Protein AF-A0A9D7RF80-F1 (afdb_monomer)

Radius of gyration: 24.22 Å; Cα contacts (8 Å, |Δi|>4): 166; chains: 1; bounding box: 51×30×73 Å

Structure (mmCIF, N/CA/C/O backbone):
data_AF-A0A9D7RF80-F1
#
_entry.id   AF-A0A9D7RF80-F1
#
loop_
_atom_site.group_PDB
_atom_site.id
_atom_site.type_symbol
_atom_site.label_atom_id
_atom_site.label_alt_id
_atom_site.label_comp_id
_atom_site.label_asym_id
_atom_site.label_entity_id
_atom_site.label_seq_id
_atom_site.pdbx_PDB_ins_code
_atom_site.Cartn_x
_atom_site.Cartn_y
_atom_site.Cartn_z
_atom_site.occupancy
_atom_site.B_iso_or_equiv
_atom_site.auth_seq_id
_atom_site.auth_comp_id
_atom_site.auth_asym_id
_atom_site.auth_atom_id
_atom_site.pdbx_PDB_model_num
ATOM 1 N N . MET A 1 1 ? -9.708 1.114 -1.288 1.00 36.94 1 MET A N 1
ATOM 2 C CA . MET A 1 1 ? -9.459 1.630 0.077 1.00 36.94 1 MET A CA 1
ATOM 3 C C . MET A 1 1 ? -9.470 0.444 1.027 1.00 36.94 1 MET A C 1
ATOM 5 O O . MET A 1 1 ? -10.538 0.001 1.425 1.00 36.94 1 MET A O 1
ATOM 9 N N . ALA A 1 2 ? -8.312 -0.150 1.309 1.00 38.44 2 ALA A N 1
ATOM 10 C CA . ALA A 1 2 ? -8.229 -1.208 2.309 1.00 38.44 2 ALA A CA 1
ATOM 11 C C . ALA A 1 2 ? -8.078 -0.532 3.675 1.00 38.44 2 ALA A C 1
ATOM 13 O O . ALA A 1 2 ? -6.990 -0.096 4.040 1.00 38.44 2 ALA A O 1
ATOM 14 N N . SER A 1 3 ? -9.189 -0.384 4.400 1.00 48.03 3 SER A N 1
ATOM 15 C CA . SER A 1 3 ? -9.139 -0.068 5.826 1.00 48.03 3 SER A CA 1
ATOM 16 C C . SER A 1 3 ? -8.588 -1.300 6.533 1.00 48.03 3 SER A C 1
ATOM 18 O O . SER A 1 3 ? -9.324 -2.225 6.875 1.00 48.03 3 SER A O 1
ATOM 20 N N . VAL A 1 4 ? -7.266 -1.360 6.685 1.00 53.22 4 VAL A N 1
ATOM 21 C CA . VAL A 1 4 ? -6.654 -2.306 7.610 1.00 53.22 4 VAL A CA 1
ATOM 22 C C . VAL A 1 4 ? -6.897 -1.720 8.991 1.00 53.22 4 VAL A C 1
ATOM 24 O O . VAL A 1 4 ? -6.060 -1.005 9.539 1.00 53.22 4 VAL A O 1
ATOM 27 N N . ILE A 1 5 ? -8.075 -1.994 9.557 1.00 61.19 5 ILE A N 1
ATOM 28 C CA . ILE A 1 5 ? -8.212 -1.974 11.010 1.00 61.19 5 ILE A CA 1
ATOM 29 C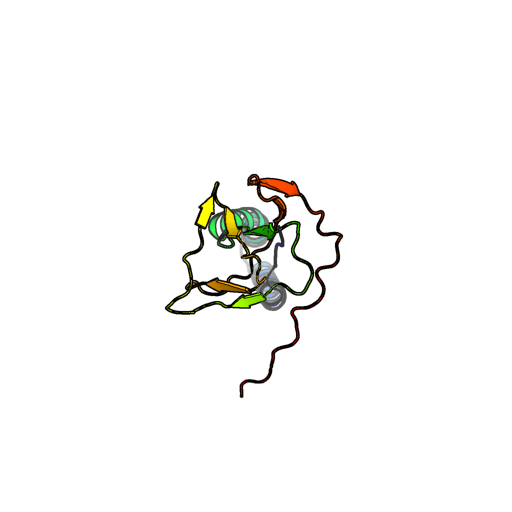 C . ILE A 1 5 ? -7.112 -2.911 11.487 1.00 61.19 5 ILE A C 1
ATOM 31 O O . ILE A 1 5 ? -7.166 -4.113 11.224 1.00 61.19 5 ILE A O 1
ATOM 35 N N . SER A 1 6 ? -6.058 -2.349 12.083 1.00 68.81 6 SER A N 1
ATOM 36 C CA . SER A 1 6 ? -4.962 -3.152 12.603 1.00 68.81 6 SER A CA 1
ATOM 37 C C . SER A 1 6 ? -5.586 -4.182 13.535 1.00 68.81 6 SER A C 1
ATOM 39 O O . SER A 1 6 ? -6.220 -3.823 14.525 1.00 68.81 6 SER A O 1
ATOM 41 N N . PHE A 1 7 ? -5.478 -5.461 13.187 1.00 73.00 7 PHE A N 1
ATOM 42 C CA . PHE A 1 7 ? -6.101 -6.550 13.940 1.00 73.00 7 PHE A CA 1
ATOM 43 C C . PHE A 1 7 ? -5.704 -6.498 15.428 1.00 73.00 7 PHE A C 1
ATOM 45 O O . PHE A 1 7 ? -6.511 -6.751 16.321 1.00 73.00 7 PHE A O 1
ATOM 52 N N . TRP A 1 8 ? -4.487 -6.019 15.695 1.00 75.50 8 TRP A N 1
ATOM 53 C CA . TRP A 1 8 ? -3.968 -5.713 17.024 1.00 75.50 8 TRP A CA 1
ATOM 54 C C . TRP A 1 8 ? -4.757 -4.645 17.794 1.00 75.50 8 TRP A C 1
ATOM 56 O O . TRP A 1 8 ? -4.940 -4.781 19.003 1.00 75.50 8 TRP A O 1
ATOM 66 N N . LEU A 1 9 ? -5.253 -3.603 17.121 1.00 76.75 9 LEU A N 1
ATOM 67 C CA . LEU A 1 9 ? -6.075 -2.558 17.741 1.00 76.75 9 LEU A CA 1
ATOM 68 C C . LEU A 1 9 ? -7.416 -3.112 18.228 1.00 76.75 9 LEU A C 1
ATOM 70 O O . LEU A 1 9 ? -7.899 -2.682 19.269 1.00 76.75 9 LEU A O 1
ATOM 74 N N . LEU A 1 10 ? -8.000 -4.080 17.518 1.00 80.69 10 LEU A N 1
ATOM 75 C CA . LEU A 1 10 ? -9.209 -4.768 17.975 1.00 80.69 10 LEU A CA 1
ATOM 76 C C . LEU A 1 10 ? -8.915 -5.661 19.183 1.00 80.69 10 LEU A C 1
ATOM 78 O O . LEU A 1 10 ? -9.620 -5.574 20.187 1.00 80.69 10 LEU A O 1
ATOM 82 N N . ILE A 1 11 ? -7.849 -6.467 19.108 1.00 84.88 11 ILE A N 1
ATOM 83 C CA . ILE A 1 11 ? -7.462 -7.397 20.180 1.00 84.88 11 ILE A CA 1
ATOM 84 C C . ILE A 1 11 ? -7.192 -6.667 21.494 1.00 84.88 11 ILE A C 1
ATOM 86 O O . ILE A 1 11 ? -7.621 -7.137 22.541 1.00 84.88 11 ILE A O 1
ATOM 90 N N . PHE A 1 12 ? -6.493 -5.532 21.458 1.00 86.75 12 PHE A N 1
ATOM 91 C CA . PHE A 1 12 ? -6.164 -4.792 22.676 1.00 86.75 12 PHE A CA 1
ATOM 92 C C . PHE A 1 12 ? -7.183 -3.711 23.029 1.00 86.75 12 PHE A C 1
ATOM 94 O O . PHE A 1 12 ? -7.475 -3.501 24.204 1.00 86.75 12 PHE A O 1
ATOM 101 N N . GLY A 1 13 ? -7.749 -3.031 22.034 1.00 85.62 13 GLY A N 1
ATOM 102 C CA . GLY A 1 13 ? -8.669 -1.920 22.257 1.00 85.62 13 GLY A CA 1
ATOM 103 C C . GLY A 1 13 ? -10.010 -2.368 22.827 1.00 85.62 13 GLY A C 1
ATOM 104 O O . GLY A 1 13 ? -10.523 -1.729 23.746 1.00 85.62 13 GLY A O 1
ATOM 105 N N . VAL A 1 14 ? -10.565 -3.485 22.342 1.00 87.31 14 VAL A N 1
ATOM 106 C CA . VAL A 1 14 ? -11.888 -3.958 22.781 1.00 87.31 14 VAL A CA 1
ATOM 107 C C . VAL A 1 14 ? -11.890 -4.379 24.258 1.00 87.31 14 VAL A C 1
ATOM 109 O O . VAL A 1 14 ? -12.745 -3.883 24.994 1.00 87.31 14 VAL A O 1
ATOM 112 N N . PRO A 1 15 ? -10.946 -5.202 24.761 1.00 92.19 15 PRO A N 1
ATOM 113 C CA . PRO A 1 15 ? -10.923 -5.566 26.177 1.00 92.19 15 PRO A CA 1
ATOM 114 C C . PRO A 1 15 ? -10.720 -4.365 27.102 1.00 92.19 15 PRO A C 1
ATOM 116 O O . PRO A 1 15 ? -11.415 -4.249 28.109 1.00 92.19 15 PRO A O 1
ATOM 119 N N . VAL A 1 16 ? -9.826 -3.434 26.745 1.00 90.69 16 VAL A N 1
ATOM 120 C CA . VAL A 1 16 ? -9.593 -2.210 27.532 1.00 90.69 16 VAL A CA 1
ATOM 121 C C . VAL A 1 16 ? -10.864 -1.362 27.600 1.00 90.69 16 VAL A C 1
ATOM 123 O O . VAL A 1 16 ? -11.226 -0.873 28.672 1.00 90.69 16 VAL A O 1
ATOM 126 N N . PHE A 1 17 ? -11.588 -1.241 26.484 1.00 91.00 17 PHE A N 1
ATOM 127 C CA . PHE A 1 17 ? -12.855 -0.519 26.43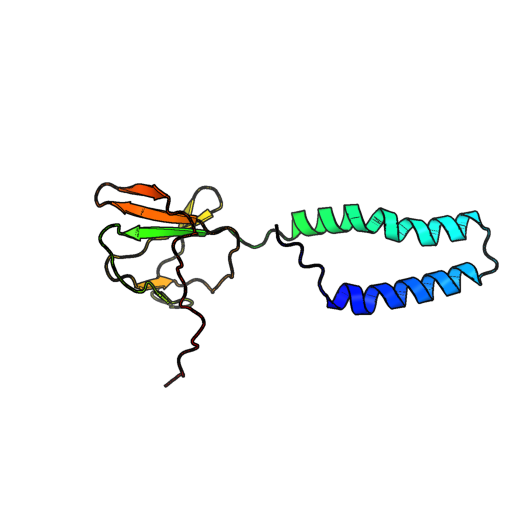7 1.00 91.00 17 PHE A CA 1
ATOM 128 C C . PHE A 1 17 ? -13.943 -1.179 27.298 1.00 91.00 17 PHE A C 1
ATOM 130 O O . PHE A 1 17 ? -14.656 -0.487 28.030 1.00 91.00 17 PHE A O 1
ATOM 137 N N . ILE A 1 18 ? -14.045 -2.512 27.272 1.00 91.06 18 ILE A N 1
ATOM 138 C CA . ILE A 1 18 ? -14.995 -3.267 28.102 1.00 91.06 18 ILE A CA 1
ATOM 139 C C . ILE A 1 18 ? -14.676 -3.080 29.591 1.00 91.06 18 ILE A C 1
ATOM 141 O O . ILE A 1 18 ? -15.571 -2.745 30.367 1.00 91.06 18 ILE A O 1
ATOM 145 N N . ILE A 1 19 ? -13.409 -3.221 29.990 1.00 93.38 19 ILE A N 1
ATOM 146 C CA . ILE A 1 19 ? -12.970 -3.028 31.382 1.00 93.38 19 ILE A CA 1
ATOM 147 C C . ILE A 1 19 ? -13.283 -1.601 31.854 1.00 93.38 19 ILE A C 1
ATOM 149 O O . ILE A 1 19 ? -13.860 -1.412 32.927 1.00 93.38 19 ILE A O 1
ATOM 153 N N . GLY A 1 20 ? -12.963 -0.595 31.034 1.00 89.00 20 GLY A N 1
ATOM 154 C CA . GLY A 1 20 ? -13.280 0.804 31.323 1.00 89.00 20 GLY A CA 1
ATOM 155 C C . GLY A 1 20 ? -14.783 1.044 31.476 1.00 89.00 20 GLY A C 1
ATOM 156 O O . GLY A 1 20 ? -15.214 1.716 32.413 1.00 89.00 20 GLY A O 1
ATOM 157 N N . THR A 1 21 ? -15.595 0.430 30.614 1.00 89.31 21 THR A N 1
ATOM 158 C CA . THR A 1 21 ? -17.060 0.512 30.684 1.00 89.31 21 THR A CA 1
ATOM 159 C C . THR A 1 21 ? -17.590 -0.087 31.987 1.00 89.31 21 THR A C 1
ATOM 161 O O . THR A 1 21 ? -18.387 0.553 32.673 1.00 89.31 21 THR A O 1
ATOM 164 N N . ILE A 1 22 ? -17.103 -1.265 32.388 1.00 90.81 22 ILE A N 1
ATOM 165 C CA . ILE A 1 22 ? -17.486 -1.916 33.651 1.00 90.81 22 ILE A CA 1
ATOM 166 C C . ILE A 1 22 ? -17.131 -1.026 34.854 1.00 90.81 22 ILE A C 1
ATOM 168 O O . ILE A 1 22 ? -17.977 -0.802 35.722 1.00 90.81 22 ILE A O 1
ATOM 172 N N . LEU A 1 23 ? -15.924 -0.449 34.887 1.00 90.38 23 LEU A N 1
ATOM 173 C CA . LEU A 1 23 ? -15.492 0.470 35.951 1.00 90.38 23 LEU A CA 1
ATOM 174 C C . LEU A 1 23 ? -16.387 1.716 36.055 1.00 90.38 23 LEU A C 1
ATOM 176 O O . LEU A 1 23 ? -16.760 2.134 37.154 1.00 90.38 23 LEU A O 1
ATOM 180 N N . VAL A 1 24 ? -16.764 2.306 34.919 1.00 88.81 24 VAL A N 1
ATOM 181 C CA . VAL A 1 24 ? -17.652 3.478 34.874 1.00 88.81 24 VAL A CA 1
ATOM 182 C C . VAL A 1 24 ? -19.064 3.126 35.348 1.00 88.81 24 VAL A C 1
ATOM 184 O O . VAL A 1 24 ? -19.681 3.907 36.081 1.00 88.81 24 VAL A O 1
ATOM 187 N N . LEU A 1 25 ? -19.571 1.946 34.983 1.00 84.62 25 LEU A N 1
ATOM 188 C CA . LEU A 1 25 ? -20.883 1.466 35.417 1.00 84.62 25 LEU A CA 1
ATOM 189 C C . LEU A 1 25 ? -20.933 1.223 36.932 1.00 84.62 25 LEU A C 1
ATOM 191 O O . LEU A 1 25 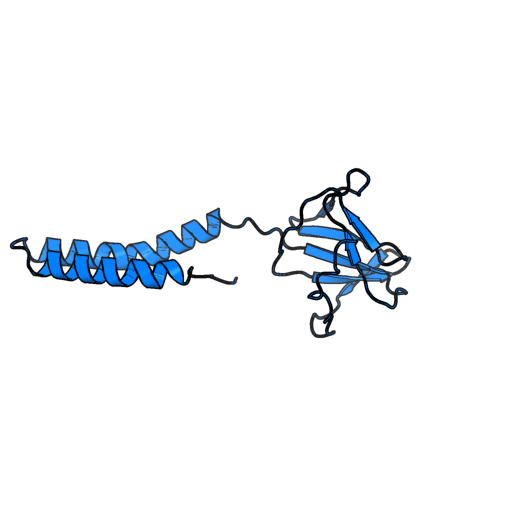? -21.901 1.651 37.568 1.00 84.62 25 LEU A O 1
ATOM 195 N N . LEU A 1 26 ? -19.876 0.641 37.511 1.00 87.69 26 LEU A N 1
ATOM 196 C CA . LEU A 1 26 ? -19.725 0.409 38.957 1.00 87.69 26 LEU A CA 1
ATOM 197 C C . LEU A 1 26 ? -19.510 1.698 39.771 1.00 87.69 26 LEU A C 1
ATOM 199 O O . LEU A 1 26 ? -19.681 1.709 40.990 1.00 87.69 26 LEU A O 1
ATOM 203 N N . SER A 1 27 ? -19.156 2.807 39.122 1.00 86.00 27 SER A N 1
ATOM 204 C CA . SER A 1 27 ? -18.915 4.080 39.800 1.00 86.00 27 SER A CA 1
ATOM 205 C C . SER A 1 27 ? -20.201 4.709 40.362 1.00 86.00 27 SER A C 1
ATOM 207 O O . SER A 1 27 ? -21.279 4.597 39.780 1.00 86.00 27 SER A O 1
ATOM 209 N N . LYS A 1 28 ? -20.096 5.481 41.452 1.00 87.38 28 LYS A N 1
ATOM 210 C CA . LYS A 1 28 ? -21.208 6.274 42.030 1.00 87.38 28 LYS A CA 1
ATOM 211 C C . LYS A 1 28 ? -21.499 7.586 41.274 1.00 87.38 28 LYS A C 1
ATOM 213 O O . LYS A 1 28 ? -22.216 8.447 41.774 1.00 87.38 28 LYS A O 1
ATOM 218 N N . LYS A 1 29 ? -20.922 7.770 40.082 1.00 85.38 29 LYS A N 1
ATOM 219 C CA . LYS A 1 29 ? -21.118 8.964 39.244 1.00 85.38 29 LYS A CA 1
ATOM 220 C C . LYS A 1 29 ? -22.580 9.095 38.778 1.00 85.38 29 LYS A C 1
ATOM 222 O O . LYS A 1 29 ? -23.256 8.079 38.600 1.00 85.38 29 LYS A O 1
ATOM 227 N N . PRO A 1 30 ? -23.063 10.322 38.514 1.00 88.44 30 PRO A N 1
ATOM 228 C CA . PRO A 1 30 ? -24.408 10.532 37.989 1.00 88.44 30 PRO A CA 1
ATOM 229 C C . PRO A 1 30 ? -24.576 9.886 36.606 1.00 88.44 30 PRO A C 1
ATOM 231 O O . PRO A 1 30 ? -23.645 9.837 35.796 1.00 88.44 30 PRO A O 1
ATOM 234 N N . THR A 1 31 ? -25.789 9.413 36.318 1.00 82.25 31 THR A N 1
ATOM 235 C CA . THR A 1 31 ? -26.135 8.609 35.130 1.00 82.25 31 THR A CA 1
ATOM 236 C C . THR A 1 31 ? -25.801 9.306 33.810 1.00 82.25 31 THR A C 1
ATOM 238 O O . THR A 1 31 ? -25.369 8.650 32.866 1.00 82.25 31 THR A O 1
ATOM 241 N N . LYS A 1 32 ? -25.906 10.642 33.753 1.00 86.19 32 LYS A N 1
ATOM 242 C CA . LYS A 1 32 ? -25.530 11.438 32.570 1.00 86.19 32 LYS A CA 1
ATOM 243 C C . LYS A 1 32 ? -24.040 11.327 32.238 1.00 86.19 32 LYS A C 1
ATOM 245 O O . LYS A 1 32 ? -23.678 11.178 31.077 1.00 86.19 32 LYS A O 1
ATOM 250 N N . THR A 1 33 ? -23.171 11.357 33.250 1.00 84.81 33 THR A N 1
ATOM 251 C CA . THR A 1 33 ? -21.717 11.255 33.055 1.00 84.81 33 THR A CA 1
ATOM 252 C C . THR A 1 33 ? -21.310 9.843 32.650 1.00 84.81 33 THR A C 1
ATOM 254 O O . THR A 1 33 ? -20.412 9.691 31.826 1.00 84.81 33 THR A O 1
ATOM 257 N N . LYS A 1 34 ? -21.994 8.814 33.172 1.00 86.38 34 LYS A N 1
ATOM 258 C CA . LYS A 1 34 ? -21.796 7.418 32.745 1.00 86.38 34 LYS A CA 1
ATOM 259 C C . LYS A 1 34 ? -22.135 7.228 31.268 1.00 86.38 34 LYS A C 1
ATOM 261 O O . LYS A 1 34 ? -21.347 6.648 30.527 1.00 86.38 34 LYS A O 1
ATOM 266 N N . LEU A 1 35 ? -23.281 7.761 30.840 1.00 87.56 35 LEU A N 1
ATOM 267 C CA . LEU A 1 35 ? -23.719 7.684 29.448 1.00 87.56 35 LEU A CA 1
ATOM 268 C C . LEU A 1 35 ? -22.768 8.455 28.522 1.00 87.56 35 LEU A C 1
ATOM 270 O O . LEU A 1 35 ? -22.344 7.934 27.499 1.00 87.56 35 LEU A O 1
ATOM 274 N N . LEU A 1 36 ? -22.370 9.670 28.911 1.00 89.38 36 LEU A N 1
ATOM 275 C CA . LEU A 1 36 ? -21.458 10.490 28.114 1.00 89.38 36 LEU A CA 1
ATOM 276 C C . LEU A 1 36 ? -20.094 9.812 27.927 1.00 89.38 36 LEU A C 1
ATOM 278 O O . LEU A 1 36 ? -19.592 9.748 26.814 1.00 89.38 36 LEU A O 1
ATOM 282 N N . THR A 1 37 ? -19.502 9.282 28.998 1.00 86.44 37 THR A N 1
ATOM 283 C CA . THR A 1 37 ? -18.159 8.671 28.947 1.00 86.44 37 THR A CA 1
ATOM 284 C C . THR A 1 37 ? -18.112 7.346 28.189 1.00 86.44 37 THR A C 1
ATOM 286 O O . THR A 1 37 ? -17.073 7.020 27.626 1.00 86.44 37 THR A O 1
ATOM 289 N N . THR A 1 38 ? -19.220 6.605 28.128 1.00 87.94 38 THR A N 1
ATOM 290 C CA . THR A 1 38 ? -19.318 5.355 27.354 1.00 87.94 38 THR A CA 1
ATOM 291 C C . THR A 1 38 ? -19.660 5.605 25.886 1.00 87.94 38 THR A C 1
ATOM 293 O O . THR A 1 38 ? -19.111 4.943 25.009 1.00 87.94 38 THR A O 1
ATOM 296 N N . LEU A 1 39 ? -20.514 6.590 25.598 1.00 89.25 39 LEU A N 1
ATOM 297 C CA . LEU A 1 39 ? -20.975 6.884 24.242 1.00 89.25 39 LEU A CA 1
ATOM 298 C C . LEU A 1 39 ? -19.982 7.743 23.438 1.00 89.25 39 LEU A C 1
ATOM 300 O O . LEU A 1 39 ? -19.830 7.541 22.235 1.00 89.25 39 LEU A O 1
ATOM 304 N N . LEU A 1 40 ? -19.275 8.671 24.096 1.00 90.31 40 LEU A N 1
ATOM 305 C CA . LEU A 1 40 ? -18.277 9.549 23.474 1.00 90.31 40 LEU A CA 1
ATOM 306 C C . LEU A 1 40 ? -17.224 8.789 22.644 1.00 90.31 40 LEU A C 1
ATOM 308 O O . LEU A 1 40 ? -17.068 9.135 21.477 1.00 90.31 40 LEU A O 1
ATOM 312 N N . PRO A 1 41 ? -16.512 7.771 23.167 1.00 86.94 41 PRO A N 1
ATOM 313 C CA . PRO A 1 41 ? -15.494 7.056 22.394 1.00 86.94 41 PRO A CA 1
ATOM 314 C C . PRO A 1 41 ? -16.074 6.297 21.194 1.00 86.94 41 PRO A C 1
ATOM 316 O O . PRO A 1 41 ? -15.420 6.230 20.159 1.00 86.94 41 PRO A O 1
ATOM 319 N N . VAL A 1 42 ? -17.307 5.784 21.289 1.00 87.31 42 VAL A N 1
ATOM 320 C CA . VAL A 1 42 ? -17.977 5.086 20.177 1.00 87.31 42 VAL A CA 1
ATOM 321 C C . VAL A 1 42 ? -18.317 6.065 19.053 1.00 87.31 42 VAL A C 1
ATOM 323 O O . VAL A 1 42 ? -18.033 5.794 17.889 1.00 87.31 42 VAL A O 1
ATOM 326 N N . ILE A 1 43 ? -18.872 7.230 19.401 1.00 90.06 43 ILE A N 1
ATOM 327 C CA . ILE A 1 43 ? -19.202 8.279 18.428 1.00 90.06 43 ILE A CA 1
ATOM 328 C C . ILE A 1 43 ? -17.930 8.885 17.831 1.00 90.06 43 ILE A C 1
ATOM 330 O O . ILE A 1 43 ? -17.874 9.114 16.627 1.00 90.06 43 ILE A O 1
ATOM 334 N N . ALA A 1 44 ? -16.909 9.139 18.652 1.00 89.38 44 ALA A N 1
ATOM 335 C CA . ALA A 1 44 ? -15.664 9.768 18.224 1.00 89.38 44 ALA A CA 1
ATOM 336 C C . ALA A 1 44 ? -14.789 8.849 17.357 1.00 89.38 44 ALA A C 1
ATOM 338 O O . ALA A 1 44 ? -13.965 9.345 16.592 1.00 89.38 44 ALA A O 1
ATOM 339 N N . TYR A 1 45 ? -14.972 7.528 17.432 1.00 85.56 45 TYR A N 1
ATOM 340 C CA . TYR A 1 45 ? -14.166 6.565 16.683 1.00 85.56 45 TYR A CA 1
ATOM 341 C C . TYR A 1 45 ? -14.281 6.743 15.161 1.00 85.56 45 TYR A C 1
ATOM 343 O O . TYR A 1 45 ? -13.269 6.808 14.464 1.00 85.56 45 TYR A O 1
ATOM 351 N N . LEU A 1 46 ? -15.500 6.869 14.632 1.00 85.06 46 LEU A N 1
ATOM 352 C CA . LEU A 1 46 ? -15.736 7.020 13.190 1.00 85.06 46 LEU A CA 1
ATOM 353 C C . LEU A 1 46 ? -15.118 8.298 12.583 1.00 85.06 46 LEU A C 1
ATOM 355 O O . LEU A 1 46 ? -14.366 8.182 11.616 1.00 85.06 46 LEU A O 1
ATOM 359 N N . PRO A 1 47 ? -15.353 9.516 13.112 1.00 88.69 47 PRO A N 1
ATOM 360 C CA . PRO A 1 47 ? -14.742 10.719 12.554 1.00 88.69 47 PRO A CA 1
ATOM 361 C C . PRO A 1 47 ? -13.222 10.738 12.745 1.00 88.69 47 PRO A C 1
ATOM 363 O O . PRO A 1 47 ? -12.508 11.209 11.862 1.00 88.69 47 PRO A O 1
ATOM 366 N N . LEU A 1 48 ? -12.706 10.195 13.855 1.00 86.56 48 LEU A N 1
ATOM 367 C CA . LEU A 1 48 ? -11.266 10.151 14.105 1.00 86.56 48 LEU A CA 1
ATOM 368 C C . LEU A 1 48 ? -10.553 9.182 13.155 1.00 86.56 48 LEU A C 1
ATOM 370 O O . LEU A 1 48 ? -9.483 9.502 12.646 1.00 86.56 48 LEU A O 1
ATOM 374 N N . THR A 1 49 ? -11.158 8.026 12.871 1.00 82.44 49 THR A N 1
ATOM 375 C CA . THR A 1 49 ? -10.628 7.079 11.877 1.00 82.44 49 THR A CA 1
ATOM 376 C C . THR A 1 49 ? -10.695 7.646 10.464 1.00 82.44 49 THR A C 1
ATOM 378 O O . THR A 1 49 ? -9.725 7.518 9.724 1.00 82.44 49 THR A O 1
ATOM 381 N N . TYR A 1 50 ? -11.776 8.335 10.095 1.00 83.62 50 TYR A N 1
ATOM 382 C CA . TYR A 1 50 ? -11.868 9.022 8.806 1.00 83.62 50 TYR A CA 1
ATOM 383 C C . TYR A 1 50 ? -10.785 10.101 8.643 1.00 83.62 50 TYR A C 1
ATOM 385 O O . TYR A 1 50 ? -10.091 10.136 7.627 1.00 83.62 50 TYR A O 1
ATOM 393 N N . LEU A 1 51 ? -10.584 10.940 9.664 1.00 85.69 51 LEU A N 1
ATOM 394 C CA . LEU A 1 51 ? -9.535 11.962 9.665 1.00 85.69 51 LEU A CA 1
ATOM 395 C C . LEU A 1 51 ? -8.140 11.330 9.587 1.00 85.69 51 LEU A C 1
ATOM 397 O O . LEU A 1 51 ? -7.301 11.783 8.810 1.00 85.69 51 LEU A O 1
ATOM 401 N N . PHE A 1 52 ? -7.907 10.252 10.338 1.00 81.75 52 PHE A N 1
ATOM 402 C CA . PHE A 1 52 ? -6.663 9.490 10.272 1.00 81.75 52 PHE A CA 1
ATOM 403 C C . PHE A 1 52 ? -6.401 8.944 8.863 1.00 81.75 52 PHE A C 1
ATOM 405 O O . PHE A 1 52 ? -5.293 9.085 8.358 1.00 81.75 52 PHE A O 1
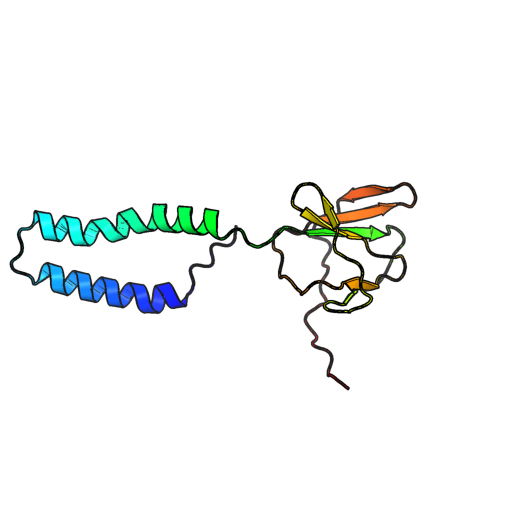ATOM 412 N N . LEU A 1 53 ? -7.412 8.379 8.195 1.00 76.00 53 LEU A N 1
ATOM 413 C CA . LEU A 1 53 ? -7.275 7.875 6.826 1.00 76.00 53 LEU A CA 1
ATOM 414 C C . LEU A 1 53 ? -6.950 8.986 5.821 1.00 76.00 53 LEU A C 1
ATOM 416 O O . LEU A 1 53 ? -6.132 8.769 4.931 1.00 76.00 53 LEU A O 1
ATOM 420 N N . LEU A 1 54 ? -7.550 10.171 5.975 1.00 77.19 54 LEU A N 1
ATOM 421 C CA . LEU A 1 54 ? -7.214 11.329 5.143 1.00 77.19 54 LEU A CA 1
ATOM 422 C C . LEU A 1 54 ? -5.761 11.772 5.341 1.00 77.19 54 LEU A C 1
ATOM 424 O O . LEU A 1 54 ? -5.079 12.084 4.369 1.00 77.19 54 LEU A O 1
ATOM 428 N N . ALA A 1 55 ? -5.279 11.776 6.584 1.00 77.50 55 ALA A N 1
ATOM 429 C CA . ALA A 1 55 ? -3.902 12.144 6.893 1.00 77.50 55 ALA A CA 1
ATOM 430 C C . ALA A 1 55 ? -2.882 11.084 6.436 1.00 77.50 55 ALA A C 1
ATOM 432 O O . ALA A 1 55 ? -1.773 11.432 6.044 1.00 77.50 55 ALA A O 1
ATOM 433 N N . TYR A 1 56 ? -3.246 9.798 6.471 1.00 68.44 56 TYR A N 1
ATOM 434 C CA . TYR A 1 56 ? -2.333 8.672 6.241 1.00 68.44 56 TYR A CA 1
ATOM 435 C C . TYR A 1 56 ? -2.281 8.188 4.781 1.00 68.44 56 TYR A C 1
ATOM 437 O O . TYR A 1 56 ? -1.885 7.052 4.514 1.00 68.44 56 TYR A O 1
ATOM 445 N N . ASN A 1 57 ? -2.670 9.019 3.811 1.00 63.34 57 ASN A N 1
ATOM 446 C CA . ASN A 1 57 ? -2.647 8.671 2.387 1.00 63.34 57 ASN A CA 1
ATOM 447 C C . ASN A 1 57 ? -1.207 8.667 1.816 1.00 63.34 57 ASN A C 1
ATOM 449 O O . ASN A 1 57 ? -0.857 9.465 0.954 1.00 63.34 57 ASN A O 1
ATOM 453 N N . HIS A 1 58 ? -0.343 7.792 2.339 1.00 60.28 58 HIS A N 1
ATOM 454 C CA . HIS A 1 58 ? 1.095 7.724 2.037 1.00 60.28 58 HIS A CA 1
ATOM 455 C C . HIS A 1 58 ? 1.451 6.824 0.847 1.00 60.28 58 HIS A C 1
ATOM 457 O O . HIS A 1 58 ? 2.628 6.653 0.518 1.00 60.28 58 HIS A O 1
ATOM 463 N N . THR A 1 59 ? 0.461 6.205 0.213 1.00 66.06 59 THR A N 1
ATOM 464 C CA . THR A 1 59 ? 0.704 5.235 -0.848 1.00 66.06 59 THR A CA 1
ATOM 465 C C . THR A 1 59 ? 0.360 5.854 -2.194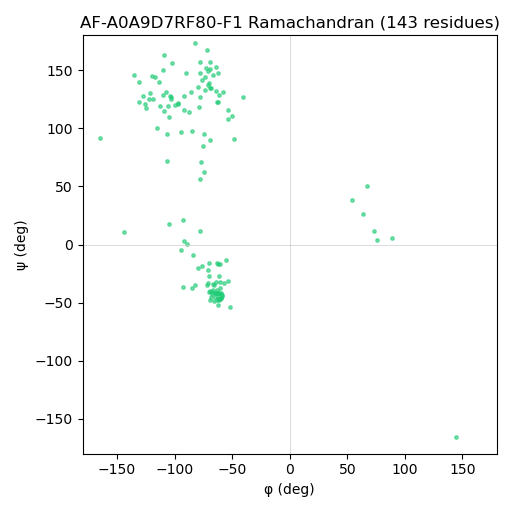 1.00 66.06 59 THR A C 1
ATOM 467 O O . THR A 1 59 ? -0.796 5.839 -2.612 1.00 66.06 59 THR A O 1
ATOM 470 N N . SER A 1 60 ? 1.376 6.393 -2.870 1.00 74.12 60 SER A N 1
ATOM 471 C CA . SER A 1 60 ? 1.222 6.928 -4.221 1.00 74.12 60 SER A CA 1
ATOM 472 C C . SER A 1 60 ? 0.830 5.799 -5.183 1.00 74.12 60 SER A C 1
ATOM 474 O O . SER A 1 60 ? 1.547 4.794 -5.271 1.00 74.12 60 SER A O 1
ATOM 476 N N . PRO A 1 61 ? -0.303 5.921 -5.888 1.00 82.50 61 PRO A N 1
ATOM 477 C CA . PRO A 1 61 ? -0.717 4.925 -6.864 1.00 82.50 61 PRO A CA 1
ATOM 478 C C . PRO A 1 61 ? 0.261 4.909 -8.045 1.00 82.50 61 PRO A C 1
ATOM 480 O O . PRO A 1 61 ? 0.805 5.946 -8.434 1.00 82.50 61 PRO A O 1
ATOM 483 N N . LYS A 1 62 ? 0.495 3.727 -8.622 1.00 87.12 62 LYS A N 1
ATOM 484 C CA . LYS A 1 62 ? 1.497 3.537 -9.681 1.00 87.12 62 LYS A CA 1
ATOM 485 C C . LYS A 1 62 ? 0.863 3.255 -11.032 1.00 87.12 62 LYS A C 1
ATOM 487 O O . LYS A 1 62 ? -0.209 2.657 -11.115 1.00 87.12 62 LYS A O 1
ATOM 492 N N . THR A 1 63 ? 1.544 3.656 -12.090 1.00 90.00 63 THR A N 1
ATOM 493 C CA . THR A 1 63 ? 1.183 3.368 -13.475 1.00 90.00 63 THR A CA 1
ATOM 494 C C . THR A 1 63 ? 2.365 2.699 -14.156 1.00 90.00 63 THR A C 1
ATOM 496 O O . THR A 1 63 ? 3.433 3.295 -14.285 1.00 90.00 63 THR A O 1
ATOM 499 N N . PHE A 1 64 ? 2.173 1.463 -14.596 1.00 89.81 64 PHE A N 1
ATOM 500 C CA . PHE A 1 64 ? 3.175 0.672 -15.295 1.00 89.81 64 PHE A CA 1
ATOM 501 C C . PHE A 1 64 ? 2.952 0.783 -16.803 1.00 89.81 64 PHE A C 1
ATOM 503 O O . PHE A 1 64 ? 1.883 0.428 -17.301 1.00 89.81 64 PHE A O 1
ATOM 510 N N . LEU A 1 65 ? 3.957 1.277 -17.525 1.00 90.94 65 LEU A N 1
ATOM 511 C CA . LEU A 1 65 ? 3.958 1.370 -18.983 1.00 90.94 65 LEU A CA 1
ATOM 512 C C . LEU A 1 65 ? 4.866 0.270 -19.536 1.00 90.94 65 LEU A C 1
ATOM 514 O O . LEU A 1 65 ? 6.084 0.325 -19.362 1.00 90.94 65 LEU A O 1
ATOM 518 N N . ILE A 1 66 ? 4.269 -0.735 -20.168 1.00 90.62 66 ILE A N 1
ATOM 519 C CA . ILE A 1 66 ? 4.958 -1.916 -20.695 1.00 90.62 66 ILE A CA 1
ATOM 520 C C . ILE A 1 66 ? 4.989 -1.812 -22.225 1.00 90.62 66 ILE A C 1
ATOM 522 O O . ILE A 1 66 ? 3.945 -1.546 -22.820 1.00 90.62 66 ILE A O 1
ATOM 526 N N . PRO A 1 67 ? 6.133 -2.015 -22.896 1.00 89.62 67 PRO A N 1
ATOM 527 C CA . PRO A 1 67 ? 6.171 -2.025 -24.357 1.00 89.62 67 PRO A CA 1
ATOM 528 C C . PRO A 1 67 ? 5.235 -3.099 -24.931 1.00 89.62 67 PRO A C 1
ATOM 530 O O . PRO A 1 67 ? 5.290 -4.251 -24.509 1.00 89.62 67 PRO A O 1
ATOM 533 N N . ALA A 1 68 ? 4.392 -2.745 -25.905 1.00 87.00 68 ALA A N 1
ATOM 534 C CA . ALA A 1 68 ? 3.400 -3.660 -26.486 1.00 87.00 68 ALA A CA 1
ATOM 535 C C . ALA A 1 68 ? 4.024 -4.893 -27.169 1.00 87.00 68 ALA A C 1
ATOM 537 O O . ALA A 1 68 ? 3.404 -5.951 -27.239 1.00 87.00 68 ALA A O 1
ATOM 538 N N . GLU A 1 69 ? 5.258 -4.757 -27.659 1.00 85.94 69 GLU A N 1
ATOM 539 C CA . GLU A 1 69 ? 6.017 -5.834 -28.305 1.00 85.94 69 GLU A CA 1
ATOM 540 C C . GLU A 1 69 ? 6.749 -6.738 -27.295 1.00 85.94 69 GLU A C 1
ATOM 542 O O . GLU A 1 69 ? 7.285 -7.779 -27.674 1.00 85.94 69 GLU A O 1
ATOM 547 N N . TYR A 1 70 ? 6.778 -6.368 -26.009 1.00 84.44 70 TYR A N 1
ATOM 548 C CA . TYR A 1 70 ? 7.488 -7.129 -24.988 1.00 84.44 70 TYR A CA 1
ATOM 549 C C . TYR A 1 70 ? 6.695 -8.363 -24.552 1.00 84.44 70 TYR A C 1
ATOM 551 O O . TYR A 1 70 ? 5.549 -8.271 -24.110 1.00 84.44 70 TYR A O 1
ATOM 559 N N . GLN A 1 71 ? 7.343 -9.526 -24.607 1.00 81.50 71 GLN A N 1
ATOM 560 C CA . GLN A 1 71 ? 6.799 -10.789 -24.117 1.00 81.50 71 GLN A CA 1
ATOM 561 C C . 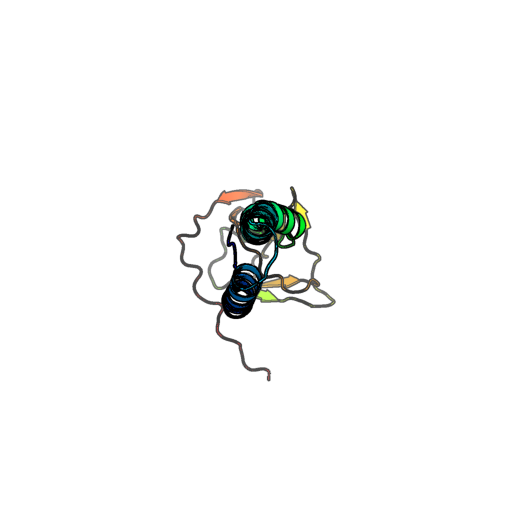GLN A 1 71 ? 7.779 -11.415 -23.128 1.00 81.50 71 GLN A C 1
ATOM 563 O O . GLN A 1 71 ? 8.922 -11.706 -23.474 1.00 81.50 71 GLN A O 1
ATOM 568 N N . GLY A 1 72 ? 7.335 -11.636 -21.891 1.00 83.56 72 GLY A N 1
ATOM 569 C CA . GLY A 1 72 ? 8.158 -12.258 -20.857 1.00 83.56 72 GLY A CA 1
ATOM 570 C C . GLY A 1 72 ? 7.908 -11.697 -19.463 1.00 83.56 72 GLY A C 1
ATOM 571 O O . GLY A 1 72 ? 6.913 -11.021 -19.201 1.00 83.56 72 GLY A O 1
ATOM 572 N N . THR A 1 73 ? 8.823 -12.004 -18.546 1.00 83.69 73 THR A N 1
ATOM 573 C CA . THR A 1 73 ? 8.754 -11.554 -17.153 1.00 83.69 73 THR A CA 1
ATOM 574 C C . THR A 1 73 ? 9.414 -10.192 -16.994 1.00 83.69 73 THR A C 1
ATOM 576 O O . THR A 1 73 ? 10.635 -10.076 -17.074 1.00 83.69 73 THR A O 1
ATOM 579 N N . ILE A 1 74 ? 8.613 -9.183 -16.664 1.00 87.12 74 ILE A N 1
ATOM 580 C CA . ILE A 1 74 ? 9.124 -7.879 -16.242 1.00 87.12 74 ILE A CA 1
ATOM 581 C C . ILE A 1 74 ? 9.689 -7.944 -14.819 1.00 87.12 74 ILE A C 1
ATOM 583 O O . ILE A 1 74 ? 9.160 -8.642 -13.951 1.00 87.12 74 ILE A O 1
ATOM 587 N N . ARG A 1 75 ? 10.766 -7.202 -14.558 1.00 87.56 75 ARG A N 1
ATOM 588 C CA . ARG A 1 75 ? 11.389 -7.095 -13.232 1.00 87.56 75 ARG A CA 1
ATOM 589 C C . ARG A 1 75 ? 11.722 -5.652 -12.902 1.00 87.56 75 ARG A C 1
ATOM 591 O O . ARG A 1 75 ? 12.101 -4.875 -13.773 1.00 87.56 75 ARG A O 1
ATOM 598 N N . ILE A 1 76 ? 11.612 -5.316 -11.622 1.00 88.94 76 ILE A N 1
ATOM 599 C CA . ILE A 1 76 ? 11.993 -4.005 -11.103 1.00 88.94 76 ILE A CA 1
ATOM 600 C C . ILE A 1 76 ? 13.049 -4.218 -10.027 1.00 88.94 76 ILE A C 1
ATOM 602 O O . ILE A 1 76 ? 12.824 -4.976 -9.083 1.00 88.94 76 ILE A O 1
ATOM 606 N N . VAL A 1 77 ? 14.186 -3.553 -10.182 1.00 90.81 77 VAL A N 1
ATOM 607 C CA . VAL A 1 77 ? 15.273 -3.510 -9.204 1.00 90.81 77 VAL A CA 1
ATOM 608 C C . VAL A 1 77 ? 15.217 -2.148 -8.520 1.00 90.81 77 VAL A C 1
ATOM 610 O O . VAL A 1 77 ? 15.146 -1.126 -9.198 1.00 90.81 77 VAL A O 1
ATOM 613 N N . TYR A 1 78 ? 15.192 -2.139 -7.192 1.00 90.31 78 TYR A N 1
ATOM 614 C CA . TYR A 1 78 ? 15.075 -0.930 -6.371 1.00 90.31 78 TYR A CA 1
ATOM 615 C C . TYR A 1 78 ? 16.396 -0.639 -5.652 1.00 90.31 78 TYR A C 1
ATOM 617 O O . TYR A 1 78 ? 17.216 -1.539 -5.498 1.00 90.31 78 TYR A O 1
ATOM 625 N N . GLU A 1 79 ? 16.550 0.590 -5.154 1.00 90.06 79 GLU A N 1
ATOM 626 C CA . GLU A 1 79 ? 17.683 1.033 -4.319 1.00 90.06 79 GLU A CA 1
ATOM 627 C C . GLU A 1 79 ? 19.065 0.997 -5.000 1.00 90.06 79 GLU A C 1
ATOM 629 O O . GLU A 1 79 ? 20.104 0.946 -4.339 1.00 90.06 79 GLU A O 1
ATOM 634 N N . GLU A 1 80 ? 19.098 1.104 -6.329 1.00 90.88 80 GLU A N 1
ATOM 635 C CA . GLU A 1 80 ? 20.342 1.122 -7.100 1.00 90.88 80 GLU A CA 1
ATOM 636 C C . GLU A 1 80 ? 20.854 2.550 -7.323 1.00 90.88 80 GLU A C 1
ATOM 638 O O . GLU A 1 80 ? 20.153 3.413 -7.854 1.00 90.88 80 GLU A O 1
ATOM 643 N N . LYS A 1 81 ? 22.123 2.814 -6.986 1.00 88.75 81 LYS A N 1
ATOM 644 C CA . LYS A 1 81 ? 22.717 4.166 -7.092 1.00 88.75 81 LYS A CA 1
ATOM 645 C C . LYS A 1 81 ? 22.712 4.723 -8.521 1.00 88.75 81 LYS A C 1
ATOM 647 O O . LYS A 1 81 ? 22.604 5.934 -8.697 1.00 88.75 81 LYS A O 1
ATOM 652 N N . CYS A 1 82 ? 22.838 3.851 -9.521 1.00 88.31 82 CYS A N 1
ATOM 653 C CA . CYS A 1 82 ? 22.778 4.188 -10.946 1.00 88.31 82 CYS A CA 1
ATOM 654 C C . CYS A 1 82 ? 21.365 4.075 -11.546 1.00 88.31 82 CYS A C 1
ATOM 656 O O . CYS A 1 82 ? 21.201 4.262 -12.750 1.00 88.31 82 CYS A O 1
ATOM 658 N N . GLY A 1 83 ? 20.355 3.760 -10.730 1.00 87.00 83 GLY A N 1
ATOM 659 C CA . GLY A 1 83 ? 18.974 3.636 -11.171 1.00 87.00 83 GLY A CA 1
ATOM 660 C C . GLY A 1 83 ? 18.360 4.974 -11.572 1.00 87.00 83 GLY A C 1
ATOM 661 O O . GLY A 1 83 ? 18.778 6.046 -11.123 1.00 87.00 83 GLY A O 1
ATOM 662 N N . ILE A 1 84 ? 17.329 4.908 -12.411 1.00 90.81 84 ILE A N 1
ATOM 663 C CA . ILE A 1 84 ? 16.582 6.097 -12.810 1.00 90.81 84 ILE A CA 1
ATOM 664 C C . ILE A 1 84 ? 15.704 6.583 -11.651 1.00 90.81 84 ILE A C 1
ATOM 666 O O . ILE A 1 84 ? 15.283 5.806 -10.787 1.00 90.81 84 ILE A O 1
ATOM 670 N N . LYS A 1 85 ? 15.432 7.889 -11.627 1.00 89.69 85 LYS A N 1
ATOM 671 C CA . LYS A 1 85 ? 14.437 8.464 -10.716 1.00 89.69 85 LYS A CA 1
ATOM 672 C C . LYS A 1 85 ? 13.039 8.159 -11.239 1.00 89.69 85 LYS A C 1
ATOM 674 O O . LYS A 1 85 ? 12.820 8.187 -12.452 1.00 89.69 85 LYS A O 1
ATOM 679 N N . MET A 1 86 ? 12.112 7.869 -10.335 1.00 85.62 86 MET A N 1
ATOM 680 C CA . MET A 1 86 ? 10.724 7.647 -10.700 1.00 85.62 86 MET A CA 1
ATOM 681 C C . MET A 1 86 ? 10.102 8.977 -11.122 1.00 85.62 86 MET A C 1
ATOM 683 O O . MET A 1 86 ? 10.350 10.022 -10.519 1.00 85.62 86 MET A O 1
ATOM 687 N N . GLN A 1 87 ? 9.320 8.942 -12.196 1.00 88.06 87 GLN A N 1
ATOM 688 C CA . GLN A 1 87 ? 8.596 10.117 -12.667 1.00 88.06 87 GLN A CA 1
ATOM 689 C C . GLN A 1 87 ? 7.227 10.165 -11.997 1.00 88.06 87 GLN A C 1
ATOM 691 O O . GLN A 1 87 ? 6.628 9.124 -11.727 1.00 88.06 87 GLN A O 1
ATOM 696 N N . GLU A 1 88 ? 6.722 11.366 -11.745 1.00 86.62 88 GLU A N 1
ATOM 697 C CA . GLU A 1 88 ? 5.383 11.571 -11.203 1.00 86.62 88 GLU A CA 1
ATOM 698 C C . GLU A 1 88 ? 4.552 12.378 -12.201 1.00 86.62 88 GLU A C 1
ATOM 700 O O . GLU A 1 88 ? 4.955 13.457 -12.631 1.00 86.62 88 GLU A O 1
ATOM 705 N N . GLU A 1 89 ? 3.394 11.844 -12.581 1.00 86.12 89 GLU A N 1
ATOM 706 C CA . GLU A 1 89 ? 2.445 12.482 -13.492 1.00 86.12 89 GLU A CA 1
ATOM 707 C C . GLU A 1 89 ? 1.050 12.406 -12.855 1.00 86.12 89 GLU A C 1
ATOM 709 O O . GLU A 1 89 ? 0.566 11.323 -12.524 1.00 86.12 89 GLU A O 1
ATOM 714 N N . ASN A 1 90 ? 0.393 13.554 -12.655 1.00 81.69 90 ASN A N 1
ATOM 715 C CA . ASN A 1 90 ? -0.956 13.648 -12.072 1.00 81.69 90 ASN A CA 1
ATOM 716 C C . ASN A 1 90 ? -1.115 12.952 -10.701 1.00 81.69 90 ASN A C 1
ATOM 718 O O . ASN A 1 90 ? -2.137 12.317 -10.435 1.00 81.69 90 ASN A O 1
ATOM 722 N N . GLY A 1 91 ? -0.100 13.039 -9.833 1.00 80.06 91 GLY A N 1
ATOM 723 C CA . GLY A 1 91 ? -0.109 12.389 -8.514 1.00 80.06 91 GLY A CA 1
ATOM 724 C C . GLY A 1 91 ? 0.061 10.866 -8.566 1.00 80.06 91 GLY A C 1
ATOM 725 O O . GLY A 1 91 ? -0.170 10.179 -7.569 1.00 80.06 91 GLY A O 1
ATOM 726 N N . ARG A 1 92 ? 0.429 10.323 -9.735 1.00 84.88 92 ARG A N 1
ATOM 727 C CA . ARG A 1 92 ? 0.741 8.910 -9.936 1.00 84.88 92 ARG A CA 1
ATOM 728 C C . ARG A 1 92 ? 2.208 8.734 -10.274 1.00 84.88 92 ARG A C 1
ATOM 730 O O . ARG A 1 92 ? 2.784 9.468 -11.070 1.00 84.88 92 ARG A O 1
ATOM 737 N N . GLN A 1 93 ? 2.785 7.690 -9.709 1.00 88.31 93 GLN A N 1
ATOM 738 C CA . GLN A 1 93 ? 4.144 7.261 -9.987 1.00 88.31 93 GLN A CA 1
ATOM 739 C C . GLN A 1 93 ? 4.197 6.493 -11.313 1.00 88.31 93 GLN A C 1
ATOM 741 O O . GLN A 1 93 ? 3.558 5.450 -11.446 1.00 88.31 93 GLN A O 1
ATOM 746 N N . ILE A 1 94 ? 4.948 6.992 -12.293 1.00 91.06 94 ILE A N 1
ATOM 747 C CA . ILE A 1 94 ? 5.060 6.411 -13.633 1.00 91.06 94 ILE A CA 1
ATOM 748 C C . ILE A 1 94 ? 6.311 5.534 -13.719 1.00 91.06 94 ILE A C 1
ATOM 750 O O . ILE A 1 94 ? 7.436 5.991 -13.510 1.00 91.06 94 ILE A O 1
ATOM 754 N N . LEU A 1 95 ? 6.104 4.261 -14.056 1.00 90.19 95 LEU A N 1
ATOM 755 C CA . LEU A 1 95 ? 7.151 3.269 -14.264 1.00 90.19 95 LEU A CA 1
ATOM 756 C C . LEU A 1 95 ? 7.139 2.835 -15.724 1.00 90.19 95 LEU A C 1
ATOM 758 O O . LEU A 1 95 ? 6.315 2.018 -16.135 1.00 90.19 95 LEU A O 1
ATOM 762 N N . GLN A 1 96 ? 8.059 3.393 -16.504 1.00 91.44 96 GLN A N 1
ATOM 763 C CA . GLN A 1 96 ? 8.232 3.042 -17.906 1.00 91.44 96 GLN A CA 1
ATOM 764 C C . GLN A 1 96 ? 9.256 1.919 -18.047 1.00 91.44 96 GLN A C 1
ATOM 766 O O . GLN A 1 96 ? 10.429 2.102 -17.728 1.00 91.44 96 GLN A O 1
ATOM 771 N N . PHE A 1 97 ? 8.814 0.756 -18.524 1.00 91.06 97 PHE A N 1
ATOM 772 C CA . PHE A 1 97 ? 9.703 -0.372 -18.765 1.00 91.06 97 PHE A CA 1
ATOM 773 C C . PHE A 1 97 ? 10.454 -0.213 -20.092 1.00 91.06 97 PHE A C 1
ATOM 775 O O . PHE A 1 97 ? 9.838 0.124 -21.106 1.00 91.06 97 PHE A O 1
ATOM 782 N N . PRO A 1 98 ? 11.769 -0.491 -20.114 1.00 88.88 98 PRO A N 1
ATOM 783 C CA . PRO A 1 98 ? 12.516 -0.623 -21.359 1.00 88.88 98 PRO A CA 1
ATOM 784 C C . PRO A 1 98 ? 12.152 -1.927 -22.084 1.00 88.88 98 PRO A C 1
ATOM 786 O O . PRO A 1 98 ? 11.587 -2.846 -21.489 1.00 88.88 98 PRO A O 1
ATOM 789 N N . GLU A 1 99 ? 12.559 -2.053 -23.349 1.00 88.19 99 GLU A N 1
ATOM 790 C CA . GLU A 1 99 ? 12.347 -3.259 -24.174 1.00 88.19 99 GLU A CA 1
ATOM 791 C C . GLU A 1 99 ? 13.000 -4.528 -23.596 1.00 88.19 99 GLU A C 1
ATOM 793 O O . GLU A 1 99 ? 12.635 -5.640 -23.960 1.00 88.19 99 GLU A O 1
ATOM 798 N N . THR A 1 100 ? 13.945 -4.389 -22.662 1.00 87.31 100 THR A N 1
ATOM 799 C CA . THR A 1 100 ? 14.553 -5.521 -21.944 1.00 87.31 100 THR A CA 1
ATOM 800 C C . THR A 1 100 ? 13.640 -6.098 -20.857 1.00 87.31 100 THR A C 1
ATOM 802 O O . THR A 1 100 ? 13.864 -7.215 -20.392 1.00 87.31 100 THR A O 1
ATOM 805 N N . GLY A 1 101 ? 12.626 -5.340 -20.422 1.00 84.94 101 GLY A N 1
ATOM 806 C CA . GLY A 1 101 ? 11.719 -5.691 -19.328 1.00 84.94 101 GLY A CA 1
ATOM 807 C C . GLY A 1 101 ? 12.300 -5.541 -17.921 1.00 84.94 101 GLY A C 1
ATOM 808 O O . GLY A 1 101 ? 11.615 -5.868 -16.952 1.00 84.94 101 GLY A O 1
ATOM 809 N N . ILE A 1 102 ? 13.531 -5.038 -17.774 1.00 90.19 102 ILE A N 1
ATOM 810 C CA . ILE A 1 102 ? 14.163 -4.794 -16.469 1.00 90.19 102 ILE A CA 1
ATOM 811 C C . ILE A 1 102 ? 14.250 -3.291 -16.222 1.00 90.19 102 ILE A C 1
ATOM 813 O O . ILE A 1 102 ? 14.972 -2.581 -16.917 1.00 90.19 102 ILE A O 1
ATOM 817 N N . LEU A 1 103 ? 13.538 -2.813 -15.205 1.00 91.19 103 LEU A N 1
ATOM 818 C CA . LEU A 1 103 ? 13.559 -1.421 -14.770 1.00 91.19 103 LEU A CA 1
ATOM 819 C C . LEU A 1 103 ? 14.413 -1.275 -13.507 1.00 91.19 103 LEU A C 1
ATOM 821 O O . LEU A 1 103 ? 14.177 -1.973 -12.525 1.00 91.19 103 LEU A O 1
ATOM 825 N N . ILE A 1 104 ? 15.386 -0.365 -13.517 1.00 91.81 104 ILE A N 1
ATOM 826 C CA . ILE A 1 104 ? 16.300 -0.140 -12.388 1.00 91.81 104 ILE A CA 1
ATOM 827 C C . ILE A 1 104 ? 16.029 1.239 -11.796 1.00 91.81 104 ILE A C 1
ATOM 829 O O . ILE A 1 104 ? 16.183 2.246 -12.484 1.00 91.81 104 ILE A O 1
ATOM 833 N N . LEU A 1 105 ? 15.648 1.288 -10.523 1.00 92.00 105 LEU A N 1
ATOM 834 C CA . LEU A 1 105 ? 15.248 2.495 -9.811 1.00 92.00 105 LEU A CA 1
ATOM 835 C C . LEU A 1 105 ? 16.199 2.793 -8.652 1.00 92.00 105 LEU A C 1
ATOM 837 O O . LEU A 1 105 ? 16.651 1.890 -7.952 1.00 92.00 105 LEU A O 1
ATOM 841 N N . ASN A 1 106 ? 16.448 4.080 -8.417 1.00 91.44 106 ASN A N 1
ATOM 842 C CA . ASN A 1 106 ? 17.186 4.553 -7.237 1.00 91.44 106 ASN A CA 1
ATOM 843 C C . ASN A 1 106 ? 16.296 4.592 -5.981 1.00 91.44 106 ASN A C 1
ATOM 845 O O . ASN A 1 106 ? 16.757 4.570 -4.844 1.00 91.44 106 ASN A O 1
ATOM 849 N N . GLU A 1 107 ? 14.985 4.625 -6.176 1.00 86.56 107 GLU A N 1
ATOM 850 C CA . GLU A 1 107 ? 14.034 4.758 -5.083 1.00 86.56 107 GLU A CA 1
ATOM 851 C C . GLU A 1 107 ? 13.816 3.453 -4.322 1.00 86.56 107 GLU A C 1
ATOM 853 O O . GLU A 1 107 ? 14.013 2.350 -4.839 1.00 86.56 107 GLU A O 1
ATOM 858 N N . LYS A 1 108 ? 13.370 3.600 -3.072 1.00 85.81 108 LYS A N 1
ATOM 859 C CA . LYS A 1 108 ? 13.004 2.475 -2.215 1.00 85.81 108 LYS A CA 1
ATOM 860 C C . LYS A 1 108 ? 11.717 1.827 -2.694 1.00 85.81 108 LYS A C 1
ATOM 862 O O . LYS A 1 108 ? 10.808 2.488 -3.204 1.00 85.81 108 LYS A O 1
ATOM 867 N N . PHE A 1 109 ? 11.610 0.526 -2.460 1.00 82.25 109 PHE A N 1
ATOM 868 C CA . PHE A 1 109 ? 10.374 -0.190 -2.728 1.00 82.25 109 PHE A CA 1
ATOM 869 C C . PHE A 1 109 ? 9.221 0.365 -1.873 1.00 82.25 109 PHE A C 1
ATOM 871 O O . PHE A 1 109 ? 9.320 0.457 -0.651 1.00 82.25 109 PHE A O 1
ATOM 878 N N . ASN A 1 110 ? 8.102 0.686 -2.526 1.00 77.06 110 ASN A N 1
ATOM 879 C CA . ASN A 1 110 ? 6.847 1.064 -1.875 1.00 77.06 110 ASN A CA 1
ATOM 880 C C . ASN A 1 110 ? 5.703 0.191 -2.420 1.00 77.06 110 ASN A C 1
ATOM 882 O O . ASN A 1 110 ? 5.521 0.094 -3.637 1.00 77.06 110 ASN A O 1
ATOM 886 N N . GLY A 1 111 ? 4.939 -0.445 -1.532 1.00 68.06 111 GLY A N 1
ATOM 887 C CA . GLY A 1 111 ? 3.843 -1.367 -1.846 1.00 68.06 111 GLY A CA 1
ATOM 888 C C . GLY A 1 111 ? 2.547 -0.670 -2.270 1.00 68.06 111 GLY A C 1
ATOM 889 O O . GLY A 1 111 ? 1.510 -0.886 -1.652 1.00 68.06 111 GLY A O 1
ATOM 890 N N . GLY A 1 112 ? 2.627 0.160 -3.313 1.00 68.44 112 GLY A N 1
ATOM 891 C CA . GLY A 1 112 ? 1.501 0.824 -3.977 1.00 68.44 112 GLY A CA 1
ATOM 892 C C . GLY A 1 112 ? 0.261 -0.061 -4.145 1.00 68.44 112 GLY A C 1
ATOM 893 O O . GLY A 1 112 ? 0.373 -1.138 -4.729 1.00 68.44 112 GLY A O 1
ATOM 894 N N . ILE A 1 113 ? -0.909 0.397 -3.688 1.00 65.12 113 ILE A N 1
ATOM 895 C CA . ILE A 1 113 ? -2.221 -0.200 -4.009 1.00 65.12 113 ILE A CA 1
ATOM 896 C C . ILE A 1 113 ? -2.891 0.678 -5.088 1.00 65.12 113 ILE A C 1
ATOM 898 O O . ILE A 1 113 ? -2.581 1.864 -5.179 1.00 65.12 113 ILE A O 1
ATOM 902 N N . ASN A 1 114 ? -3.819 0.123 -5.881 1.00 77.06 114 ASN A N 1
ATOM 903 C CA . ASN A 1 114 ? -4.484 0.771 -7.031 1.00 77.06 114 ASN A CA 1
ATOM 904 C C . ASN A 1 114 ? -3.534 1.060 -8.203 1.00 77.06 114 ASN A C 1
ATOM 906 O O . ASN A 1 114 ? -3.457 2.180 -8.723 1.00 77.06 114 ASN A O 1
ATOM 910 N N . ASN A 1 115 ? -2.794 0.033 -8.602 1.00 84.38 115 ASN A N 1
ATOM 911 C CA . ASN A 1 115 ? -1.880 0.121 -9.725 1.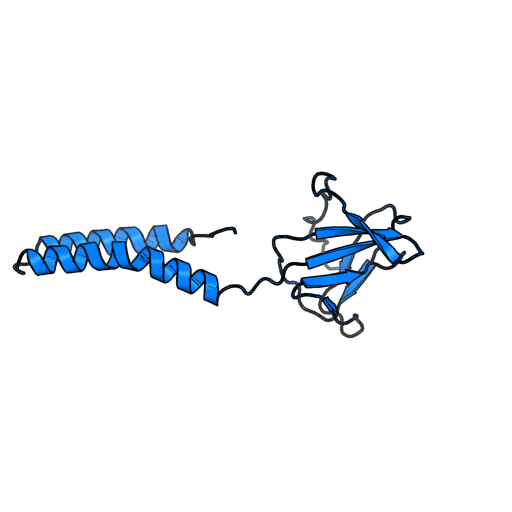00 84.38 115 ASN A CA 1
ATOM 912 C C . ASN A 1 115 ? -2.639 0.031 -11.052 1.00 84.38 115 ASN A C 1
ATOM 914 O O . ASN A 1 115 ? -3.650 -0.652 -11.153 1.00 84.38 115 ASN A O 1
ATOM 918 N N . GLU A 1 116 ? -2.145 0.718 -12.073 1.00 87.81 116 GLU A N 1
ATOM 919 C CA . GLU A 1 116 ? -2.690 0.640 -13.427 1.00 87.81 116 GLU A CA 1
ATOM 920 C C . GLU A 1 116 ? -1.619 0.143 -14.391 1.00 87.81 116 GLU A C 1
ATOM 922 O O . GLU A 1 116 ? -0.443 0.483 -14.247 1.00 87.81 116 GLU A O 1
ATOM 927 N N . TYR A 1 117 ? -2.034 -0.635 -15.387 1.00 88.25 117 TYR A N 1
ATOM 928 C CA . TYR A 1 117 ? -1.149 -1.238 -16.377 1.00 88.25 117 TYR A CA 1
ATOM 929 C C . TYR A 1 117 ? -1.567 -0.783 -17.773 1.00 88.25 117 TYR A C 1
ATOM 931 O O . TYR A 1 117 ? -2.743 -0.860 -18.137 1.00 88.25 117 TYR A O 1
ATOM 939 N N . TYR A 1 118 ? -0.603 -0.312 -18.556 1.00 90.38 118 TYR A N 1
ATOM 940 C CA . TYR A 1 118 ? -0.809 0.100 -19.937 1.00 90.38 118 TYR A CA 1
ATOM 941 C C . TYR A 1 118 ? 0.251 -0.529 -20.834 1.00 90.38 118 TYR A C 1
ATOM 943 O O . TYR A 1 118 ? 1.429 -0.570 -20.478 1.00 90.38 118 TYR A O 1
ATOM 951 N N . LEU A 1 119 ? -0.167 -0.965 -22.020 1.00 89.50 119 LEU A N 1
ATOM 952 C CA . LEU A 1 119 ? 0.734 -1.261 -23.125 1.00 89.50 119 LEU A CA 1
ATOM 953 C C . LEU A 1 119 ? 1.010 0.026 -23.895 1.00 89.50 119 LEU A C 1
ATOM 955 O O . LEU A 1 119 ? 0.070 0.750 -24.226 1.00 89.50 119 LEU A O 1
ATOM 959 N N . ILE A 1 120 ? 2.279 0.306 -24.173 1.00 91.06 120 ILE A N 1
ATOM 960 C CA . ILE A 1 120 ? 2.702 1.454 -24.972 1.00 91.06 120 ILE A CA 1
ATOM 961 C C . ILE A 1 120 ? 3.253 0.980 -26.316 1.00 91.06 120 ILE A C 1
ATOM 963 O O . ILE A 1 120 ? 4.094 0.079 -26.369 1.00 91.06 120 ILE A O 1
ATOM 967 N N . ASP A 1 121 ? 2.751 1.557 -27.405 1.00 87.62 121 ASP A N 1
ATOM 968 C CA . ASP A 1 121 ? 3.297 1.322 -28.742 1.00 87.62 121 ASP A CA 1
ATOM 969 C C . ASP A 1 121 ? 4.524 2.215 -29.016 1.00 87.62 121 ASP A C 1
ATOM 971 O O . ASP A 1 121 ? 4.868 3.110 -28.239 1.00 87.62 121 ASP A O 1
ATOM 975 N N . LYS A 1 122 ? 5.190 1.993 -30.154 1.00 84.75 122 LYS A N 1
ATOM 976 C CA . LYS A 1 122 ? 6.332 2.813 -30.601 1.00 84.75 122 LYS A CA 1
ATOM 977 C C . LYS A 1 122 ? 5.965 4.280 -30.866 1.00 84.75 122 LYS A C 1
ATOM 979 O O . LYS A 1 122 ? 6.854 5.121 -30.955 1.00 84.75 122 LYS A O 1
ATOM 984 N N . SER A 1 123 ? 4.677 4.588 -31.004 1.00 83.69 123 SER A N 1
ATOM 985 C CA . SER A 1 123 ? 4.145 5.931 -31.242 1.00 83.69 123 SER A CA 1
ATOM 986 C C . SER A 1 123 ? 3.733 6.652 -29.951 1.00 83.69 123 SER A C 1
ATOM 988 O O . SER A 1 123 ? 3.396 7.832 -30.003 1.00 83.69 123 SER A O 1
ATOM 990 N N . GLY A 1 124 ? 3.794 5.980 -28.796 1.00 81.81 124 GLY A N 1
ATOM 991 C CA . GLY A 1 124 ? 3.431 6.520 -27.487 1.00 81.81 124 GLY A CA 1
ATOM 992 C C . GLY A 1 124 ? 1.957 6.356 -27.098 1.00 81.81 124 GLY A C 1
ATOM 993 O O . GLY A 1 124 ? 1.554 6.861 -26.047 1.00 81.81 124 GLY A O 1
ATOM 994 N N . ASN A 1 125 ? 1.144 5.649 -27.887 1.00 88.75 125 ASN A N 1
ATOM 995 C CA . ASN A 1 125 ? -0.256 5.401 -27.552 1.00 88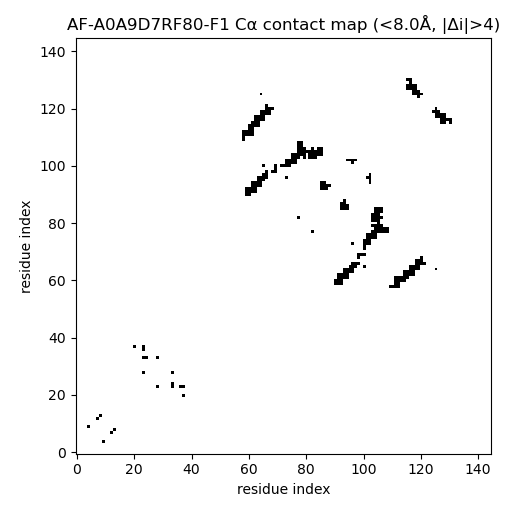.75 125 ASN A CA 1
ATOM 996 C C . ASN A 1 125 ? -0.363 4.369 -26.428 1.00 88.75 125 ASN A C 1
ATOM 998 O O . ASN A 1 125 ? 0.266 3.310 -26.466 1.00 88.75 125 ASN A O 1
ATOM 1002 N N . ARG A 1 126 ? -1.194 4.679 -25.428 1.00 89.69 126 ARG A N 1
ATOM 1003 C CA . ARG A 1 126 ? -1.404 3.848 -24.239 1.00 89.69 126 ARG A CA 1
ATOM 1004 C C . ARG A 1 126 ? -2.686 3.033 -24.398 1.00 89.69 126 ARG A C 1
ATOM 1006 O O . ARG A 1 126 ? -3.771 3.600 -24.485 1.00 89.69 126 ARG A O 1
ATOM 1013 N N . THR A 1 127 ? -2.574 1.710 -24.367 1.00 87.94 127 THR A N 1
ATOM 1014 C CA . THR A 1 127 ? -3.720 0.791 -24.315 1.00 87.94 127 THR A CA 1
ATOM 1015 C C . THR A 1 127 ? -3.830 0.218 -22.914 1.00 87.94 127 THR A C 1
ATOM 1017 O O . THR A 1 127 ? -2.894 -0.409 -22.424 1.00 87.94 127 THR A O 1
ATOM 1020 N N . LYS A 1 128 ? -4.957 0.460 -22.242 1.00 87.75 128 LYS A N 1
ATOM 1021 C CA . LYS A 1 128 ? -5.172 -0.017 -20.875 1.00 87.75 128 LYS A CA 1
ATOM 1022 C C . LYS A 1 128 ? -5.287 -1.539 -20.858 1.00 87.75 128 LYS A C 1
ATOM 1024 O O . LYS A 1 128 ? -6.002 -2.114 -21.673 1.00 87.75 128 LYS A O 1
ATOM 1029 N N . VAL A 1 129 ? -4.597 -2.163 -19.912 1.00 84.12 129 VAL A N 1
ATOM 1030 C CA . VAL A 1 129 ? -4.688 -3.596 -19.647 1.00 84.12 129 VAL A CA 1
ATOM 1031 C C . VAL A 1 129 ? -5.543 -3.800 -18.410 1.00 84.12 129 VAL A C 1
ATOM 1033 O O . VAL A 1 129 ? -5.249 -3.245 -17.350 1.00 84.12 129 VAL A O 1
ATOM 1036 N N . ASP A 1 130 ? -6.594 -4.604 -18.534 1.00 76.25 130 ASP A N 1
ATOM 1037 C CA . ASP A 1 130 ? -7.376 -5.006 -17.372 1.00 76.25 130 ASP A CA 1
ATOM 1038 C C . ASP A 1 130 ? -6.554 -5.954 -16.492 1.00 76.25 130 ASP A C 1
ATOM 1040 O O . ASP A 1 130 ? -5.960 -6.918 -16.976 1.00 76.25 130 ASP A O 1
ATOM 1044 N N . GLU A 1 131 ? -6.561 -5.720 -15.175 1.00 62.06 131 GLU A N 1
ATOM 1045 C CA . GLU A 1 131 ? -5.825 -6.515 -14.171 1.00 62.06 131 GLU A CA 1
ATOM 1046 C C . GLU A 1 131 ? -6.147 -8.024 -14.205 1.00 62.06 131 GLU A C 1
ATOM 1048 O O . GLU A 1 131 ? -5.422 -8.829 -13.624 1.00 62.06 131 GLU A O 1
ATOM 1053 N N . SER A 1 132 ? -7.217 -8.425 -14.902 1.00 51.88 132 SER A N 1
ATOM 1054 C CA . SER A 1 132 ? -7.599 -9.826 -15.118 1.00 51.88 132 SER A CA 1
ATOM 1055 C C . SER A 1 132 ? -6.570 -10.644 -15.913 1.00 51.88 132 SER A C 1
ATOM 1057 O O . SER A 1 132 ? -6.595 -11.878 -15.860 1.00 51.88 132 SER A O 1
ATOM 1059 N N . ILE A 1 133 ? -5.624 -9.991 -16.601 1.00 51.22 133 ILE A N 1
ATOM 1060 C CA . ILE A 1 133 ? -4.461 -10.668 -17.175 1.00 51.22 133 ILE A CA 1
ATOM 1061 C C . ILE A 1 133 ? -3.502 -10.994 -16.023 1.00 51.22 133 ILE A C 1
ATOM 1063 O O . ILE A 1 133 ? -2.737 -10.152 -15.569 1.00 51.22 133 ILE A O 1
ATOM 1067 N N . ASN A 1 134 ? -3.603 -12.221 -15.507 1.00 47.44 134 ASN A N 1
ATOM 1068 C CA . ASN A 1 134 ? -2.846 -12.749 -14.368 1.00 47.44 134 ASN A CA 1
ATOM 1069 C C . ASN A 1 134 ? -1.322 -12.486 -14.461 1.00 47.44 134 ASN A C 1
ATOM 1071 O O . ASN A 1 134 ? -0.565 -13.342 -14.919 1.00 47.44 134 ASN A O 1
ATOM 1075 N N . PHE A 1 135 ? -0.840 -11.363 -13.923 1.00 55.62 135 PHE A N 1
ATOM 1076 C CA . PHE A 1 135 ? 0.578 -11.142 -13.615 1.00 55.62 135 PHE A CA 1
ATOM 1077 C C . PHE A 1 135 ? 0.932 -11.888 -12.324 1.00 55.62 135 PHE A C 1
ATOM 1079 O O . PHE A 1 135 ? 1.095 -11.305 -11.252 1.00 55.62 135 PHE A O 1
ATOM 1086 N N . LYS A 1 136 ? 0.969 -13.218 -12.400 1.00 51.50 136 LYS A N 1
ATOM 1087 C CA . LYS A 1 136 ? 1.157 -14.091 -11.241 1.00 51.50 136 LYS A CA 1
ATOM 1088 C C . LYS A 1 136 ? 2.560 -14.693 -11.230 1.00 51.50 136 LYS A C 1
ATOM 1090 O O . LYS A 1 136 ? 2.682 -15.887 -11.457 1.00 51.50 136 LYS A O 1
ATOM 1095 N N . ASP A 1 137 ? 3.595 -13.899 -10.939 1.00 54.94 137 ASP A N 1
ATOM 1096 C CA . ASP A 1 137 ? 4.850 -14.450 -10.392 1.00 54.94 137 ASP A CA 1
ATOM 1097 C C . ASP A 1 137 ? 5.781 -13.381 -9.776 1.00 54.94 137 ASP A C 1
ATOM 1099 O O . ASP A 1 137 ? 6.614 -12.806 -10.470 1.00 54.94 137 ASP A O 1
ATOM 1103 N N . SER A 1 138 ? 5.668 -13.107 -8.467 1.00 48.66 138 SER A N 1
ATOM 1104 C CA . SER A 1 138 ? 6.637 -12.239 -7.753 1.00 48.66 138 SER A CA 1
ATOM 1105 C C . SER A 1 138 ? 6.952 -12.658 -6.309 1.00 48.66 138 SER A C 1
ATOM 1107 O O . SER A 1 138 ? 7.602 -11.908 -5.586 1.00 48.66 138 SER A O 1
ATOM 1109 N N . THR A 1 139 ? 6.545 -13.843 -5.837 1.00 42.28 139 THR A N 1
ATOM 1110 C CA . THR A 1 139 ? 6.785 -14.249 -4.431 1.00 42.28 139 THR A CA 1
ATOM 1111 C C . THR A 1 139 ? 7.895 -15.279 -4.234 1.00 42.28 139 THR A C 1
ATOM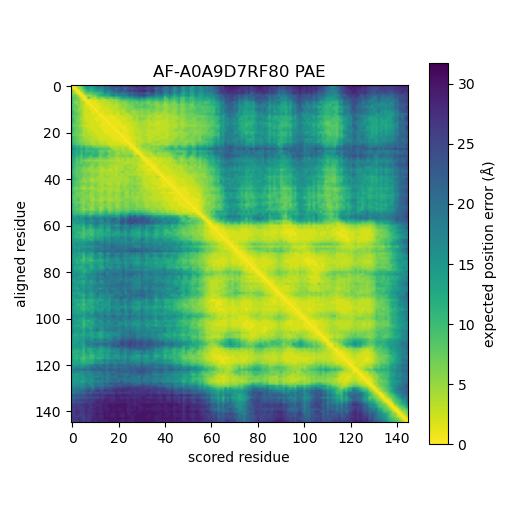 1113 O O . THR A 1 139 ? 7.980 -15.877 -3.162 1.00 42.28 139 THR A O 1
ATOM 1116 N N . LYS A 1 140 ? 8.793 -15.486 -5.203 1.00 35.19 140 LYS A N 1
ATOM 1117 C CA . LYS A 1 140 ? 10.037 -16.222 -4.935 1.00 35.19 140 LYS A CA 1
ATOM 1118 C C . LYS A 1 140 ? 11.153 -15.238 -4.607 1.00 35.19 140 LYS A C 1
ATOM 1120 O O . LYS A 1 140 ? 11.800 -14.701 -5.500 1.00 35.19 140 LYS A O 1
ATOM 1125 N N . LYS A 1 141 ? 11.386 -15.025 -3.305 1.00 39.09 141 LYS A N 1
ATOM 1126 C CA . LYS A 1 141 ? 12.671 -14.519 -2.800 1.00 39.09 141 LYS A CA 1
ATOM 1127 C C . LYS A 1 141 ? 13.773 -15.390 -3.409 1.00 39.09 141 LYS A C 1
ATOM 1129 O O . LYS A 1 141 ? 13.848 -16.577 -3.099 1.00 39.09 141 LYS A O 1
ATOM 1134 N N . LEU A 1 142 ? 14.573 -14.825 -4.307 1.00 40.06 142 LEU A N 1
ATOM 1135 C CA . LEU A 1 142 ? 15.779 -15.487 -4.793 1.00 40.06 142 LEU A CA 1
ATOM 1136 C C . LEU A 1 142 ? 16.808 -15.521 -3.649 1.00 40.06 142 LEU A C 1
ATOM 1138 O O . LEU A 1 142 ? 16.905 -14.541 -2.904 1.00 40.06 142 LEU A O 1
ATOM 1142 N N . PRO A 1 143 ? 17.535 -16.636 -3.471 1.00 34.66 143 PRO A N 1
ATOM 1143 C CA . PRO A 1 143 ? 18.615 -16.715 -2.504 1.00 34.66 143 PRO A CA 1
ATOM 1144 C C . PRO A 1 143 ? 19.719 -15.739 -2.913 1.00 34.66 143 PRO A C 1
ATOM 1146 O O . PRO A 1 143 ? 20.113 -15.672 -4.076 1.00 34.66 143 PRO A O 1
ATOM 1149 N N . PHE A 1 144 ? 20.177 -14.969 -1.935 1.00 34.12 144 PHE A N 1
ATOM 1150 C CA . PHE A 1 144 ? 21.388 -14.169 -2.026 1.00 34.12 144 PHE A CA 1
ATOM 1151 C C . PHE A 1 144 ? 22.570 -15.136 -2.230 1.00 34.12 144 PHE A C 1
ATOM 1153 O O . PHE A 1 144 ? 22.712 -16.072 -1.439 1.00 34.12 144 PHE A O 1
ATOM 1160 N N . ILE A 1 145 ? 23.337 -14.964 -3.312 1.00 36.47 145 ILE A N 1
ATOM 1161 C CA . ILE A 1 145 ? 24.649 -15.604 -3.523 1.00 36.47 145 ILE A CA 1
ATOM 1162 C C . ILE A 1 145 ? 25.712 -14.648 -3.002 1.00 36.47 145 ILE A C 1
ATOM 1164 O O . ILE A 1 145 ? 25.608 -13.447 -3.340 1.00 36.47 145 ILE A O 1
#

Foldseek 3Di:
DPPCPPVVCCVPVVVVLVVVLVVLVPDPDDPVVSCCVNVVCVVVVVVVSVVVCVVPPPAQEEEEEAAPPADDDAEEAEQDPPFDAFDDDPSYTYHYADSVNYHYYNHDDDPHDPYWYWHQYPVGDTDTDDPVPDPPDDPDPDDDD

pLDDT: mean 79.84, std 15.13, range [34.12, 93.38]

Solvent-accessible surface area (backbone atoms only — not comparable to full-atom values): 8923 Å² total; per-residue (Å²): 134,84,80,73,71,52,67,65,54,54,68,55,48,50,57,53,50,51,53,52,47,53,54,49,66,74,42,93,66,58,70,67,59,45,51,48,67,59,47,47,60,65,63,48,46,58,61,51,51,52,52,48,54,67,73,62,72,80,61,58,26,34,37,39,37,38,44,61,87,60,82,81,83,69,46,76,46,58,60,33,93,88,28,46,78,80,45,76,55,96,81,24,39,44,45,73,40,48,88,84,30,60,34,52,24,40,50,73,87,72,92,48,59,79,65,44,45,26,33,28,48,102,86,66,53,73,45,80,50,67,80,83,64,77,86,81,83,85,85,75,83,76,80,87,128

Mean predicted aligned error: 11.74 Å

Nearest PDB structures (foldseek):
  4o4a-assembly1_C-2  TM=8.741E-01  e=1.823E-06  Bacillus anthracis
  8gju-assembly1_D  TM=2.238E-01  e=6.036E+00  Homo sapiens
  8gju-assembly2_A  TM=2.064E-01  e=7.836E+00  Homo sapiens

Sequence (145 aa):
MASVISFWLLIFGVPVFIIGTILVLLSKKPTKTKLLTTLLPVIAYLPLTYLFLLAYNHTSPKTFLIPAEYQGTIRIVYEEKCGIKMQEENGRQILQFPETGILILNEKFNGGINNEYYLIDKSGNRTKVDESINFKDSTKKLPFI

Secondary structure (DSSP, 8-state):
------HHHHHHHHHHHHHHHHHHHHS-S-HHHHHHHHHHHHHHHHHHHHHHHHHT-----EEEEEETT--S--EEE-S-TTSBPPEEETTEEEEE--TTSEEEBSSPP---SS-EEEEE-TT--EEEEPTTS--------PPP-